Protein AF-A0A5C1DG08-F1 (afdb_monomer_lite)

Structure (mmCIF, N/CA/C/O backbone):
data_AF-A0A5C1DG08-F1
#
_entry.id   AF-A0A5C1DG08-F1
#
loop_
_atom_site.group_PDB
_atom_site.id
_atom_site.type_symbol
_atom_site.label_atom_id
_atom_site.label_alt_id
_atom_site.label_comp_id
_atom_site.label_asym_id
_atom_site.label_entity_id
_atom_site.label_seq_id
_atom_site.pdbx_PDB_ins_code
_atom_site.Cartn_x
_atom_site.Cartn_y
_atom_site.Cartn_z
_atom_site.occupancy
_atom_site.B_iso_or_equiv
_atom_site.auth_seq_id
_atom_site.auth_comp_id
_atom_site.auth_asym_id
_atom_site.auth_atom_id
_atom_site.pdbx_PDB_model_num
ATOM 1 N N . MET A 1 1 ? 5.350 -8.135 -3.550 1.00 86.81 1 MET A N 1
ATOM 2 C CA . MET A 1 1 ? 4.912 -6.729 -3.461 1.00 86.81 1 MET A CA 1
ATOM 3 C C . MET A 1 1 ? 5.700 -5.929 -2.439 1.00 86.81 1 MET A C 1
ATOM 5 O O . MET A 1 1 ? 5.476 -6.053 -1.233 1.00 86.81 1 MET A O 1
ATOM 9 N N . ARG A 1 2 ? 6.616 -5.088 -2.927 1.00 90.94 2 ARG A N 1
ATOM 10 C CA . ARG A 1 2 ? 7.354 -4.126 -2.094 1.00 90.94 2 ARG A CA 1
ATOM 11 C C . ARG A 1 2 ? 6.447 -3.003 -1.595 1.00 90.94 2 ARG A C 1
ATOM 13 O O . ARG A 1 2 ? 5.705 -2.393 -2.365 1.00 90.94 2 ARG A O 1
ATOM 20 N N . THR A 1 3 ? 6.571 -2.662 -0.314 1.00 92.56 3 THR A N 1
ATOM 21 C CA . THR A 1 3 ? 5.839 -1.542 0.301 1.00 92.56 3 THR A CA 1
ATOM 22 C C . THR A 1 3 ? 6.154 -0.221 -0.397 1.00 92.56 3 THR A C 1
ATOM 24 O O . THR A 1 3 ? 5.264 0.608 -0.581 1.00 92.56 3 THR A O 1
ATOM 27 N N . ALA A 1 4 ? 7.401 -0.038 -0.840 1.00 90.38 4 ALA A N 1
ATOM 28 C CA . ALA A 1 4 ? 7.831 1.154 -1.564 1.00 90.38 4 ALA A CA 1
ATOM 29 C C . ALA A 1 4 ? 7.039 1.375 -2.864 1.00 90.38 4 ALA A C 1
ATOM 31 O O . ALA A 1 4 ? 6.619 2.499 -3.127 1.00 90.38 4 ALA A O 1
ATOM 32 N N . ILE A 1 5 ? 6.759 0.314 -3.631 1.00 91.38 5 ILE A N 1
ATOM 33 C CA . ILE A 1 5 ? 5.971 0.397 -4.872 1.00 91.38 5 ILE A CA 1
ATOM 34 C C . ILE A 1 5 ? 4.547 0.853 -4.574 1.00 91.38 5 ILE A C 1
ATOM 36 O O . ILE A 1 5 ? 4.037 1.768 -5.220 1.00 91.38 5 ILE A O 1
ATOM 40 N N . VAL A 1 6 ? 3.932 0.285 -3.536 1.00 91.62 6 VAL A N 1
ATOM 41 C CA . VAL A 1 6 ? 2.586 0.680 -3.114 1.00 91.62 6 VAL A CA 1
ATOM 42 C C . VAL A 1 6 ? 2.563 2.142 -2.674 1.00 91.62 6 VAL A C 1
ATOM 44 O O . VAL A 1 6 ? 1.714 2.911 -3.113 1.00 91.62 6 VAL A O 1
ATOM 47 N N . VAL A 1 7 ? 3.517 2.570 -1.849 1.00 91.44 7 VAL A N 1
ATOM 48 C CA . VAL A 1 7 ? 3.604 3.968 -1.404 1.00 91.44 7 VAL A CA 1
ATOM 49 C C . VAL A 1 7 ? 3.803 4.925 -2.582 1.00 91.44 7 VAL A C 1
ATOM 51 O O . VAL A 1 7 ? 3.154 5.971 -2.614 1.00 91.44 7 VAL A O 1
ATOM 54 N N . SER A 1 8 ? 4.640 4.560 -3.553 1.00 90.75 8 SER A N 1
ATOM 55 C CA . SER A 1 8 ? 4.861 5.344 -4.770 1.00 90.75 8 SER A CA 1
ATOM 56 C C . SER A 1 8 ? 3.598 5.449 -5.627 1.00 90.75 8 SER A C 1
ATOM 58 O O . SER A 1 8 ? 3.257 6.550 -6.054 1.00 90.75 8 SER A O 1
ATOM 60 N N . TYR A 1 9 ? 2.854 4.353 -5.814 1.00 91.00 9 TYR A N 1
ATOM 61 C CA . TYR A 1 9 ? 1.607 4.335 -6.590 1.00 91.00 9 TYR A CA 1
ATOM 62 C C . TYR A 1 9 ? 0.519 5.232 -5.984 1.00 91.00 9 TYR A C 1
ATOM 64 O O . TYR A 1 9 ? -0.110 6.021 -6.682 1.00 91.00 9 TYR A O 1
ATOM 72 N N . PHE A 1 10 ? 0.324 5.176 -4.661 1.00 89.69 10 PHE A N 1
ATOM 73 C CA . PHE A 1 10 ? -0.666 6.013 -3.961 1.00 89.69 10 PHE A CA 1
ATOM 74 C C . PHE A 1 10 ? -0.225 7.483 -3.777 1.00 89.69 10 PHE A C 1
ATOM 76 O O . PHE A 1 10 ? -0.957 8.298 -3.190 1.00 89.69 10 PHE A O 1
ATOM 83 N N . GLY A 1 11 ? 0.954 7.826 -4.298 1.00 87.31 11 GLY A N 1
ATOM 84 C CA . GLY A 1 11 ? 1.570 9.142 -4.264 1.00 87.31 11 GLY A CA 1
ATOM 85 C C . GLY A 1 11 ? 2.510 9.308 -3.064 1.00 87.31 11 GLY A C 1
ATOM 86 O O . GLY A 1 11 ? 2.055 9.183 -1.921 1.00 87.31 11 GLY A O 1
ATOM 87 N N . PRO A 1 12 ? 3.795 9.647 -3.279 1.00 76.62 12 PRO A N 1
ATOM 88 C CA . PRO A 1 12 ? 4.730 9.912 -2.192 1.00 76.62 12 PRO A CA 1
ATOM 89 C C . PRO A 1 12 ? 4.326 11.189 -1.440 1.00 76.62 12 PRO A C 1
ATOM 91 O O . PRO A 1 12 ? 4.041 12.221 -2.043 1.00 76.62 12 PRO A O 1
ATOM 94 N N . GLY A 1 13 ? 4.278 11.133 -0.106 1.00 79.50 13 GLY A N 1
ATOM 95 C CA . GLY A 1 13 ? 4.001 12.304 0.732 1.00 79.50 13 GLY A CA 1
ATOM 96 C C . GLY A 1 13 ? 3.220 12.009 2.013 1.00 79.50 13 GLY A C 1
ATOM 97 O O . GLY A 1 13 ? 2.845 10.868 2.304 1.00 79.50 13 GLY A O 1
ATOM 98 N N . ARG A 1 14 ? 2.954 13.067 2.797 1.00 73.44 14 ARG A N 1
ATOM 99 C CA . ARG A 1 14 ? 2.092 12.994 3.989 1.00 73.44 14 ARG A CA 1
ATOM 100 C C . ARG A 1 14 ? 0.683 12.584 3.559 1.00 73.44 14 ARG A C 1
ATOM 102 O O . ARG A 1 14 ? -0.043 13.365 2.957 1.00 73.44 14 ARG A O 1
ATOM 109 N N . GLY A 1 15 ? 0.308 11.348 3.876 1.00 83.81 15 GLY A N 1
ATOM 110 C CA . GLY A 1 15 ? -1.024 10.807 3.598 1.00 83.81 15 GLY A CA 1
ATOM 111 C C . GLY A 1 15 ? -1.046 9.574 2.698 1.00 83.81 15 GLY A C 1
ATOM 112 O O . GLY A 1 15 ? -2.101 8.956 2.594 1.00 83.81 15 GLY A O 1
ATOM 113 N N . SER A 1 16 ? 0.084 9.148 2.125 1.00 90.44 16 SER A N 1
ATOM 114 C CA . SER A 1 16 ? 0.176 7.903 1.340 1.00 90.44 16 SER A CA 1
ATOM 115 C C . SER A 1 16 ? -0.348 6.697 2.127 1.00 90.44 16 SER A C 1
ATOM 117 O O . SER A 1 16 ? -1.289 6.026 1.706 1.00 90.44 16 SER A O 1
ATOM 119 N N . LYS A 1 17 ? 0.152 6.509 3.355 1.00 91.00 17 LYS A N 1
ATOM 120 C CA . LYS A 1 17 ? -0.304 5.461 4.282 1.00 91.00 17 LYS A CA 1
ATOM 121 C C . LYS A 1 17 ? -1.803 5.547 4.585 1.00 91.00 17 LYS A C 1
ATOM 123 O O . LYS A 1 17 ? -2.459 4.518 4.684 1.00 91.00 17 LYS A O 1
ATOM 128 N N . ALA A 1 18 ? -2.356 6.756 4.699 1.00 93.06 18 ALA A N 1
ATOM 129 C CA . ALA A 1 18 ? -3.783 6.957 4.961 1.00 93.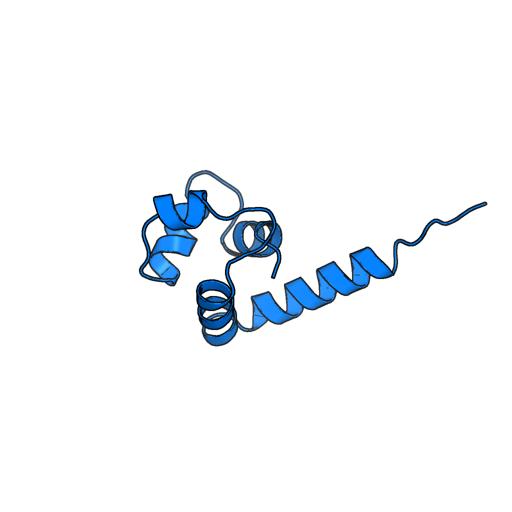06 18 ALA A CA 1
ATOM 130 C C . ALA A 1 18 ? -4.652 6.613 3.737 1.00 93.06 18 ALA A C 1
ATOM 132 O O . ALA A 1 18 ? -5.719 6.023 3.886 1.00 93.06 18 ALA A O 1
ATOM 133 N N . ARG A 1 19 ? -4.189 6.927 2.519 1.00 92.81 19 ARG A N 1
ATOM 134 C CA . ARG A 1 19 ? -4.863 6.546 1.265 1.00 92.81 19 ARG A CA 1
ATOM 135 C C . ARG A 1 19 ? -4.859 5.035 1.058 1.00 92.81 19 ARG A C 1
ATOM 137 O O . ARG A 1 19 ? -5.895 4.466 0.715 1.00 92.81 19 ARG A O 1
ATOM 144 N N . ILE A 1 20 ? -3.724 4.392 1.326 1.00 92.94 20 ILE A N 1
ATOM 145 C CA . ILE A 1 20 ? -3.589 2.932 1.288 1.00 92.94 20 ILE A CA 1
ATOM 146 C C . ILE A 1 20 ? -4.541 2.299 2.306 1.00 92.94 20 ILE A C 1
ATOM 148 O O . ILE A 1 20 ? -5.342 1.438 1.952 1.00 92.94 20 ILE A O 1
ATOM 152 N N . ALA A 1 21 ? -4.522 2.786 3.550 1.00 93.69 21 ALA A N 1
ATOM 153 C CA . ALA A 1 21 ? -5.390 2.311 4.621 1.00 93.69 21 ALA A CA 1
ATOM 154 C C . ALA A 1 21 ? -6.876 2.426 4.249 1.00 93.69 21 ALA A C 1
ATOM 156 O O . ALA A 1 21 ? -7.619 1.454 4.359 1.00 93.69 21 ALA A O 1
ATOM 157 N N . ARG A 1 22 ? -7.291 3.577 3.702 1.00 93.06 22 ARG A N 1
ATOM 158 C CA . ARG A 1 22 ? -8.657 3.807 3.209 1.00 93.06 22 ARG A CA 1
ATOM 159 C C . ARG A 1 22 ? -9.036 2.865 2.065 1.00 93.06 22 ARG A C 1
ATOM 161 O O . ARG A 1 22 ? -10.177 2.421 2.001 1.00 93.06 22 ARG A O 1
ATOM 168 N N . SER A 1 23 ? -8.091 2.548 1.184 1.00 90.88 23 SER A N 1
ATOM 169 C CA . SER A 1 23 ? -8.315 1.645 0.046 1.00 90.88 23 SER A CA 1
ATOM 170 C C . SER A 1 23 ? -8.421 0.180 0.465 1.00 90.88 23 SER A C 1
ATOM 172 O O . SER A 1 23 ? -9.110 -0.596 -0.194 1.00 90.88 23 SER A O 1
ATOM 174 N N . LEU A 1 24 ? -7.774 -0.190 1.568 1.00 90.94 24 LEU A N 1
ATOM 175 C CA . LEU A 1 24 ? -7.810 -1.533 2.143 1.00 90.94 24 LEU A CA 1
ATOM 176 C C . LEU A 1 24 ? -8.852 -1.704 3.255 1.00 90.94 24 LEU A C 1
ATOM 178 O O . LEU A 1 24 ? -9.093 -2.820 3.697 1.00 90.94 24 LEU A O 1
ATOM 182 N N . GLY A 1 25 ? -9.472 -0.618 3.720 1.00 92.38 25 GLY A N 1
ATOM 183 C CA . GLY A 1 25 ? -10.384 -0.662 4.866 1.00 92.38 25 GLY A CA 1
ATOM 184 C C . GLY A 1 25 ? -9.683 -1.021 6.183 1.00 92.38 25 GLY A C 1
ATOM 185 O O . GLY A 1 25 ? -10.319 -1.544 7.092 1.00 92.38 25 GLY A O 1
ATOM 186 N N . VAL A 1 26 ? -8.378 -0.756 6.290 1.00 91.94 26 VAL A N 1
ATOM 187 C CA . VAL A 1 26 ? -7.569 -1.007 7.494 1.00 91.94 26 VAL A CA 1
ATOM 188 C C . VAL A 1 26 ? -7.171 0.309 8.160 1.00 91.94 26 VAL A C 1
ATOM 190 O O . VAL A 1 26 ? -7.404 1.393 7.629 1.00 91.94 26 VAL A O 1
ATOM 193 N N . SER A 1 27 ? -6.544 0.242 9.335 1.00 93.38 27 SER A N 1
ATOM 194 C CA . SER A 1 27 ? -6.041 1.437 10.015 1.00 93.38 27 SER A CA 1
ATOM 195 C C . SER A 1 27 ? -4.723 1.932 9.409 1.00 93.38 27 SER A C 1
ATOM 197 O O . SER A 1 27 ? -3.870 1.151 8.985 1.00 93.38 27 SER A O 1
ATOM 199 N N . THR A 1 28 ? -4.496 3.248 9.439 1.00 92.75 28 THR A N 1
ATOM 200 C CA . THR A 1 28 ? -3.208 3.847 9.038 1.00 92.75 28 THR A CA 1
ATOM 201 C C . THR A 1 28 ? -2.042 3.285 9.855 1.00 92.75 28 THR A C 1
ATOM 203 O O . THR A 1 28 ? -0.940 3.136 9.334 1.00 92.75 28 THR A O 1
ATOM 206 N N . ALA A 1 29 ? -2.287 2.924 11.119 1.00 92.44 29 ALA A N 1
ATOM 207 C CA . ALA A 1 29 ? -1.306 2.271 11.980 1.00 92.44 29 ALA A CA 1
ATOM 208 C C . ALA A 1 29 ? -0.922 0.870 11.474 1.00 92.44 29 ALA A C 1
ATOM 210 O O . ALA A 1 29 ? 0.245 0.500 11.561 1.00 92.44 29 ALA A O 1
ATOM 211 N N . ALA A 1 30 ? -1.865 0.107 10.908 1.00 91.94 30 ALA A N 1
ATOM 212 C CA . ALA A 1 30 ? -1.568 -1.188 10.295 1.00 91.94 30 ALA A CA 1
ATOM 213 C C . ALA A 1 30 ? -0.645 -1.028 9.080 1.00 91.94 30 ALA A C 1
ATOM 215 O O . ALA A 1 30 ? 0.362 -1.721 8.988 1.00 91.94 30 ALA A O 1
ATOM 216 N N . VAL A 1 31 ? -0.923 -0.051 8.209 1.00 92.25 31 VAL A N 1
ATOM 217 C CA . VAL A 1 31 ? -0.052 0.276 7.064 1.00 92.25 31 VAL A CA 1
ATOM 218 C C . VAL A 1 31 ? 1.308 0.801 7.529 1.00 92.25 31 VAL A C 1
ATOM 220 O O . VAL A 1 31 ? 2.335 0.531 6.917 1.00 92.25 31 VAL A O 1
ATOM 223 N N . ALA A 1 32 ? 1.352 1.541 8.639 1.00 91.06 32 ALA A N 1
ATOM 224 C CA . ALA A 1 32 ? 2.604 2.034 9.202 1.00 91.06 32 ALA A CA 1
ATOM 225 C C . ALA A 1 32 ? 3.503 0.925 9.766 1.00 91.06 32 ALA A C 1
ATOM 227 O O . ALA A 1 32 ? 4.707 1.151 9.849 1.00 91.06 32 ALA A O 1
ATOM 228 N N . LYS A 1 33 ? 2.932 -0.232 10.123 1.00 93.19 33 LYS A N 1
ATOM 229 C CA . LYS A 1 33 ? 3.657 -1.426 10.578 1.00 93.19 33 LYS A CA 1
ATOM 230 C C . LYS A 1 33 ? 4.186 -2.291 9.435 1.00 93.19 33 LYS A C 1
ATOM 232 O O . LYS A 1 33 ? 4.880 -3.266 9.707 1.00 93.19 33 LYS A O 1
ATOM 237 N N . TRP A 1 34 ? 3.847 -1.987 8.183 1.00 92.44 34 TRP A N 1
ATOM 238 C CA . TRP A 1 34 ? 4.414 -2.717 7.055 1.00 92.44 34 TRP A CA 1
ATOM 239 C C . TRP A 1 34 ? 5.924 -2.495 6.999 1.00 92.44 34 TRP A C 1
ATOM 241 O O . TRP A 1 34 ? 6.398 -1.368 7.148 1.00 92.44 34 TRP A O 1
ATOM 251 N N . GLY A 1 35 ? 6.659 -3.588 6.807 1.00 90.44 35 GLY A N 1
ATOM 252 C CA . GLY A 1 35 ? 8.101 -3.560 6.606 1.00 90.44 35 GLY A CA 1
ATOM 253 C C . GLY A 1 35 ? 8.443 -3.291 5.144 1.00 90.44 35 GLY A C 1
ATOM 254 O O . GLY A 1 35 ? 7.747 -2.557 4.437 1.00 90.44 35 GLY A O 1
ATOM 255 N N . GLU A 1 36 ? 9.507 -3.930 4.672 1.00 90.81 36 GLU A N 1
ATOM 256 C CA . GLU A 1 36 ? 9.943 -3.833 3.277 1.00 90.81 36 GLU A CA 1
ATOM 257 C C . GLU A 1 36 ? 8.902 -4.395 2.293 1.00 90.81 36 GLU A C 1
ATOM 259 O O . GLU A 1 36 ? 8.717 -3.872 1.190 1.00 90.81 36 GLU A O 1
ATOM 264 N N . THR A 1 37 ? 8.156 -5.411 2.727 1.00 93.00 37 THR A N 1
ATOM 265 C CA . THR A 1 37 ? 7.105 -6.072 1.953 1.00 93.00 37 THR A CA 1
ATOM 266 C C . THR A 1 37 ? 5.725 -5.871 2.572 1.00 93.00 37 THR A C 1
ATOM 268 O O . THR A 1 37 ? 5.558 -5.730 3.789 1.00 93.00 37 THR A O 1
ATOM 271 N N . VAL A 1 38 ? 4.714 -5.856 1.703 1.00 92.88 38 VAL A N 1
ATOM 272 C CA . VAL A 1 38 ? 3.310 -5.809 2.112 1.00 92.88 38 VAL A CA 1
ATOM 273 C C . VAL A 1 38 ? 2.869 -7.211 2.549 1.00 92.88 38 VAL A C 1
ATOM 275 O O . VAL A 1 38 ? 3.137 -8.162 1.816 1.00 92.88 38 VAL A O 1
ATOM 278 N N . PRO A 1 39 ? 2.163 -7.365 3.686 1.00 93.62 39 PRO A N 1
ATOM 279 C CA . PRO A 1 39 ? 1.640 -8.661 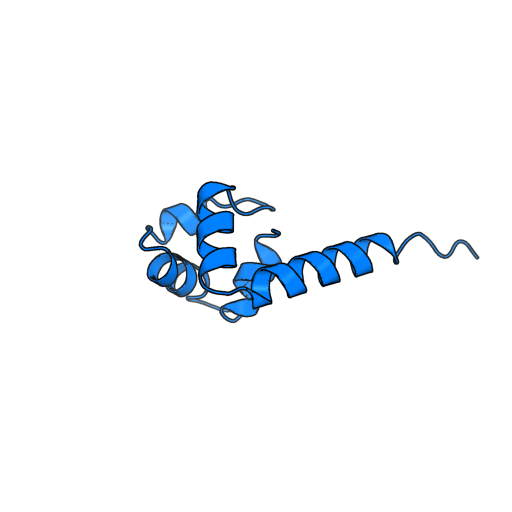4.121 1.00 93.62 39 PRO A CA 1
ATOM 280 C C . PRO A 1 39 ? 0.723 -9.296 3.070 1.00 93.62 39 PRO A C 1
ATOM 282 O O . PRO A 1 39 ? -0.103 -8.589 2.485 1.00 93.62 39 PRO A O 1
ATOM 285 N N . ASP A 1 40 ? 0.789 -10.619 2.894 1.00 91.12 40 ASP A N 1
ATOM 286 C CA . ASP A 1 40 ? 0.106 -11.341 1.805 1.00 91.12 40 ASP A CA 1
ATOM 287 C C . ASP A 1 40 ? -1.390 -11.024 1.701 1.00 91.12 40 ASP A C 1
ATOM 289 O O . ASP A 1 40 ? -1.903 -10.752 0.617 1.00 91.12 40 ASP A O 1
ATOM 293 N N . GLY A 1 41 ? -2.097 -10.960 2.835 1.00 92.44 41 GLY A N 1
ATOM 294 C CA . GLY A 1 41 ? -3.524 -10.624 2.849 1.00 92.44 41 GLY A CA 1
ATOM 295 C C . GLY A 1 41 ? -3.827 -9.215 2.322 1.00 92.44 41 GLY A C 1
ATOM 296 O O . GLY A 1 41 ? -4.806 -9.016 1.605 1.00 92.44 41 GLY A O 1
ATOM 297 N N . SER A 1 42 ? -2.973 -8.233 2.632 1.00 93.12 42 SER A N 1
ATOM 298 C CA . SER A 1 42 ? -3.098 -6.868 2.099 1.00 93.12 42 SER A CA 1
ATOM 299 C C . SER A 1 42 ? -2.655 -6.798 0.639 1.00 93.12 42 SER A C 1
ATOM 301 O O . SER A 1 42 ? -3.313 -6.142 -0.164 1.00 93.12 42 SER A O 1
ATOM 303 N N . ALA A 1 43 ? -1.586 -7.510 0.275 1.00 92.25 43 ALA A N 1
ATOM 304 C C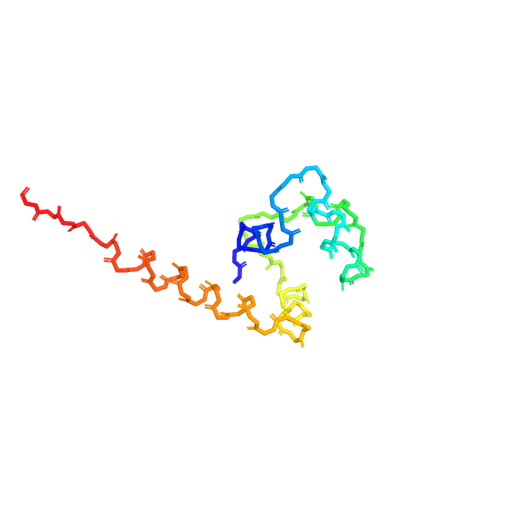A . ALA A 1 43 ? -1.100 -7.586 -1.096 1.00 92.25 43 ALA A CA 1
ATOM 305 C C . ALA A 1 43 ? -2.162 -8.180 -2.032 1.00 92.25 43 ALA A C 1
ATOM 307 O O . ALA A 1 43 ? -2.441 -7.603 -3.078 1.00 92.25 43 ALA A O 1
ATOM 308 N N . TYR A 1 44 ? -2.837 -9.259 -1.627 1.00 91.81 44 TYR A N 1
ATOM 309 C CA . TYR A 1 44 ? -3.915 -9.867 -2.408 1.00 91.81 44 TYR A CA 1
ATOM 310 C C . TYR A 1 44 ? -5.065 -8.885 -2.673 1.00 91.81 44 TYR A C 1
ATOM 312 O O . TYR A 1 44 ? -5.554 -8.767 -3.798 1.00 91.81 44 TYR A O 1
ATOM 320 N N . GLN A 1 45 ? -5.475 -8.129 -1.650 1.00 93.12 45 GLN A N 1
ATOM 321 C CA . GLN A 1 45 ? -6.505 -7.102 -1.807 1.00 93.12 45 GLN A CA 1
ATOM 322 C C . GLN A 1 45 ? -6.051 -5.958 -2.720 1.00 93.12 45 GLN A C 1
ATOM 324 O O . GLN A 1 45 ? -6.846 -5.488 -3.536 1.00 93.12 45 GLN A O 1
ATOM 329 N N . LEU A 1 46 ? -4.788 -5.531 -2.614 1.00 92.31 46 LEU A N 1
ATOM 330 C CA . LEU A 1 46 ? -4.214 -4.510 -3.489 1.00 92.31 46 LEU A CA 1
ATOM 331 C C . LEU A 1 46 ? -4.173 -4.977 -4.941 1.00 92.31 46 LEU A C 1
ATOM 333 O O . LEU A 1 46 ? -4.678 -4.261 -5.792 1.00 92.31 46 LEU A O 1
ATOM 337 N N . ILE A 1 47 ? -3.656 -6.173 -5.224 1.00 91.56 47 ILE A N 1
ATOM 338 C CA . ILE A 1 47 ? -3.559 -6.719 -6.588 1.00 91.56 47 ILE A CA 1
ATOM 339 C C . ILE A 1 4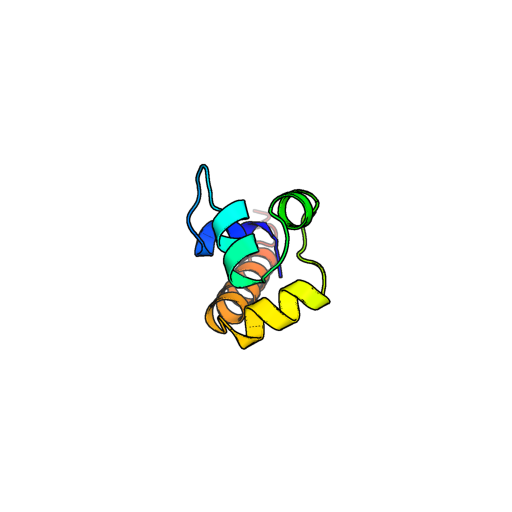7 ? -4.948 -6.860 -7.213 1.00 91.56 47 ILE A C 1
ATOM 341 O O . ILE A 1 47 ? -5.166 -6.469 -8.358 1.00 91.56 47 ILE A O 1
ATOM 345 N N . ARG A 1 48 ? -5.921 -7.368 -6.448 1.00 92.25 48 ARG A N 1
ATOM 346 C CA . ARG A 1 48 ? -7.293 -7.554 -6.932 1.00 92.25 48 ARG A CA 1
ATOM 347 C C . ARG A 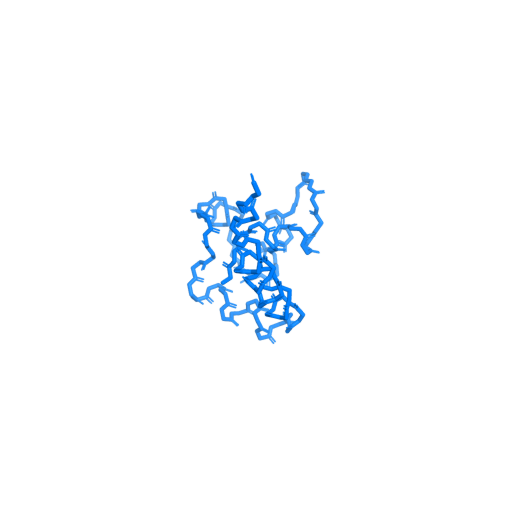1 48 ? -7.994 -6.227 -7.246 1.00 92.25 48 ARG A C 1
ATOM 349 O O . ARG A 1 48 ? -8.8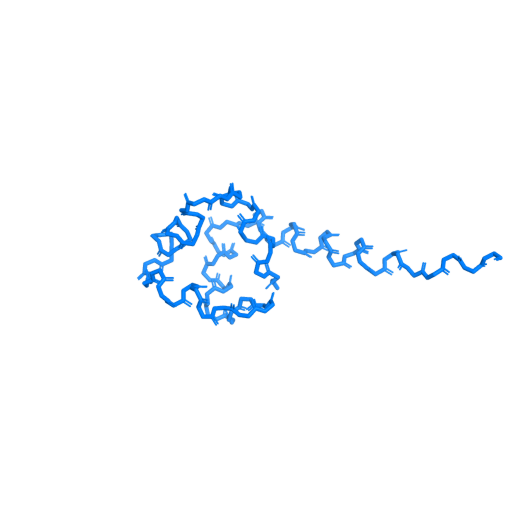55 -6.191 -8.120 1.00 92.25 48 ARG A O 1
ATOM 356 N N . ARG A 1 49 ? -7.664 -5.154 -6.522 1.00 91.00 49 ARG A N 1
ATOM 357 C CA . ARG A 1 49 ? -8.285 -3.828 -6.680 1.00 91.00 49 ARG A CA 1
ATOM 358 C C . ARG A 1 49 ? -7.511 -2.911 -7.635 1.00 91.00 49 ARG A C 1
ATOM 360 O O . ARG A 1 49 ? -8.120 -2.062 -8.274 1.00 91.00 49 ARG A O 1
ATOM 367 N N . PHE A 1 50 ? -6.199 -3.103 -7.733 1.00 92.06 50 PHE A N 1
ATOM 368 C CA . PHE A 1 50 ? -5.243 -2.310 -8.502 1.00 92.06 50 PHE A CA 1
ATOM 369 C C . PHE A 1 50 ? -4.257 -3.261 -9.208 1.00 92.06 50 PHE A C 1
ATOM 371 O O . PHE A 1 50 ? -3.122 -3.428 -8.757 1.00 92.06 50 PHE A O 1
ATOM 378 N N . PRO A 1 51 ? -4.656 -3.904 -10.319 1.00 89.94 51 PRO A N 1
ATOM 379 C CA . PRO A 1 51 ? -3.797 -4.858 -11.028 1.00 89.94 51 PRO A CA 1
ATOM 380 C C . PRO A 1 51 ? -2.512 -4.219 -11.585 1.00 89.94 51 PRO A C 1
ATOM 382 O O . PRO A 1 51 ? -1.531 -4.911 -11.841 1.00 89.94 51 PRO A O 1
ATOM 385 N N . GLU A 1 52 ? -2.477 -2.894 -11.734 1.00 90.06 52 GLU A N 1
ATOM 386 C CA . GLU A 1 52 ? -1.271 -2.152 -12.116 1.00 90.06 52 GLU A CA 1
ATOM 387 C C . GLU A 1 52 ? -0.148 -2.272 -11.078 1.00 90.06 52 GLU A C 1
ATOM 389 O O . GLU A 1 52 ? 1.018 -2.335 -11.459 1.00 90.06 52 GLU A O 1
ATOM 394 N N . LEU A 1 53 ? -0.480 -2.386 -9.784 1.00 90.19 53 LEU A N 1
ATOM 395 C CA . LEU A 1 53 ? 0.521 -2.594 -8.732 1.00 90.19 53 LEU A CA 1
ATOM 396 C C . LEU A 1 53 ? 1.280 -3.911 -8.914 1.00 90.19 53 LEU A C 1
ATOM 398 O O . LEU A 1 53 ? 2.474 -3.959 -8.635 1.00 90.19 53 LEU A O 1
ATOM 402 N N . ASP A 1 54 ? 0.609 -4.965 -9.386 1.00 89.50 54 ASP A N 1
ATOM 403 C CA . ASP A 1 54 ? 1.247 -6.255 -9.683 1.00 89.50 54 ASP A CA 1
ATOM 404 C C . ASP A 1 54 ? 2.220 -6.143 -10.862 1.00 89.50 54 ASP A C 1
ATOM 406 O O . ASP A 1 54 ? 3.323 -6.685 -10.810 1.00 89.50 54 ASP A O 1
ATOM 410 N N . ARG A 1 55 ? 1.849 -5.387 -11.906 1.00 89.81 55 ARG A N 1
ATOM 411 C CA . ARG A 1 55 ? 2.743 -5.125 -13.045 1.00 89.81 55 ARG A CA 1
ATOM 412 C C . ARG A 1 55 ? 3.974 -4.338 -12.601 1.00 89.81 55 ARG A C 1
ATOM 414 O O . ARG A 1 55 ? 5.084 -4.780 -12.869 1.00 89.81 55 ARG A O 1
ATOM 421 N N . MET A 1 56 ? 3.782 -3.260 -11.839 1.00 89.81 56 MET A N 1
ATOM 422 C CA . MET A 1 56 ? 4.885 -2.446 -11.323 1.00 89.81 56 MET A CA 1
ATOM 423 C C . MET A 1 56 ? 5.815 -3.233 -10.391 1.00 89.81 56 MET A C 1
ATOM 425 O O . MET A 1 56 ? 7.026 -3.056 -10.466 1.00 89.81 56 MET A O 1
ATOM 429 N N . ASP A 1 57 ? 5.282 -4.110 -9.533 1.00 87.94 57 ASP A N 1
ATOM 430 C CA . ASP A 1 57 ? 6.094 -4.978 -8.664 1.00 87.94 57 ASP A CA 1
ATOM 431 C C . ASP A 1 57 ? 6.934 -5.968 -9.482 1.00 87.94 57 ASP A C 1
ATOM 433 O O . ASP A 1 57 ? 8.116 -6.152 -9.204 1.00 87.94 57 ASP A O 1
ATOM 437 N N . LYS A 1 58 ? 6.355 -6.562 -10.534 1.00 87.38 58 LYS A N 1
ATOM 438 C CA . LYS A 1 58 ? 7.080 -7.447 -11.460 1.00 87.38 58 LYS A CA 1
ATOM 439 C C . LYS A 1 58 ? 8.157 -6.705 -12.247 1.00 87.38 58 LYS A C 1
ATOM 441 O O . LYS A 1 58 ? 9.244 -7.243 -12.436 1.00 87.38 58 LYS A O 1
ATOM 446 N N . GLU A 1 59 ? 7.876 -5.487 -12.698 1.00 88.31 59 GLU A N 1
ATOM 447 C CA . GLU A 1 59 ? 8.840 -4.644 -13.411 1.00 88.31 59 GLU A CA 1
ATOM 448 C C . GLU A 1 59 ? 9.983 -4.179 -12.502 1.00 88.31 59 GLU A C 1
ATOM 450 O O . GLU A 1 59 ? 11.141 -4.204 -12.918 1.00 88.31 59 GLU A O 1
ATOM 455 N N . ASP A 1 60 ? 9.681 -3.793 -11.260 1.00 84.94 60 ASP A N 1
ATOM 456 C CA . ASP A 1 60 ? 10.685 -3.447 -10.248 1.00 84.94 60 ASP A CA 1
ATOM 457 C C . ASP A 1 60 ? 11.569 -4.650 -9.915 1.00 84.94 60 ASP A C 1
ATOM 459 O O . ASP A 1 60 ? 12.794 -4.538 -9.906 1.00 84.94 60 ASP A O 1
ATOM 463 N N . TRP A 1 61 ? 10.961 -5.824 -9.737 1.00 81.31 61 TRP A N 1
ATOM 464 C CA . TRP A 1 61 ? 11.687 -7.071 -9.529 1.00 81.31 61 TRP A CA 1
ATOM 465 C C . TRP A 1 61 ? 12.598 -7.409 -10.715 1.00 81.31 61 TRP A C 1
ATOM 467 O O . TRP A 1 61 ? 13.780 -7.696 -10.525 1.00 81.31 61 TRP A O 1
ATOM 477 N N . ALA A 1 62 ? 12.082 -7.311 -11.945 1.00 82.31 62 ALA A N 1
ATOM 478 C CA . ALA A 1 62 ? 12.849 -7.560 -13.160 1.00 82.31 62 ALA A CA 1
ATOM 479 C C . ALA A 1 62 ? 14.027 -6.583 -13.295 1.00 82.31 62 ALA A C 1
ATOM 481 O O . ALA A 1 62 ? 15.159 -7.021 -13.494 1.00 82.31 62 ALA A O 1
ATOM 482 N N . LYS A 1 63 ? 13.806 -5.278 -13.092 1.00 76.56 63 LYS A N 1
ATOM 483 C CA . LYS A 1 63 ? 14.877 -4.267 -13.099 1.00 76.56 63 LYS A CA 1
ATOM 484 C C . LYS A 1 63 ? 15.913 -4.515 -12.009 1.00 76.56 63 LYS A C 1
ATOM 486 O O . LYS A 1 63 ? 17.106 -4.440 -12.281 1.00 76.56 63 LYS A O 1
ATOM 491 N N . SER A 1 64 ? 15.470 -4.857 -10.801 1.00 69.12 64 SER A N 1
ATOM 492 C CA . SER A 1 64 ? 16.365 -5.179 -9.690 1.00 69.12 64 SER A CA 1
ATOM 493 C C . SER A 1 64 ? 17.189 -6.444 -9.961 1.00 69.12 64 SER A C 1
ATOM 495 O O . SER A 1 64 ? 18.295 -6.547 -9.444 1.00 69.12 64 SER A O 1
ATOM 497 N N . SER A 1 65 ? 16.680 -7.382 -10.772 1.00 63.72 65 SER A N 1
ATOM 498 C CA . SER A 1 65 ? 17.404 -8.589 -11.199 1.00 63.72 65 SER A CA 1
ATOM 499 C C . SER A 1 65 ? 18.300 -8.387 -12.429 1.00 63.72 65 SER A C 1
ATOM 501 O O . SER A 1 65 ? 19.299 -9.086 -12.569 1.00 63.72 65 SER A O 1
ATOM 503 N N . SER A 1 66 ? 17.982 -7.426 -13.304 1.00 59.72 66 SER A N 1
ATOM 504 C CA . SER A 1 66 ? 18.808 -7.073 -14.469 1.00 59.72 66 SER A CA 1
ATOM 505 C C . SER A 1 66 ? 19.977 -6.150 -14.124 1.00 59.72 66 SER A C 1
ATOM 507 O O . SER A 1 66 ? 20.948 -6.115 -14.872 1.00 59.72 66 SER A O 1
ATOM 509 N N . SER A 1 67 ? 19.935 -5.460 -12.983 1.00 55.25 67 SER A N 1
ATOM 510 C CA . SER A 1 67 ? 21.079 -4.734 -12.418 1.00 55.25 67 SER A CA 1
ATOM 511 C C . SER A 1 67 ? 21.994 -5.667 -11.604 1.00 55.25 67 SER A C 1
ATOM 513 O O . SER A 1 67 ? 22.279 -5.412 -10.436 1.00 55.25 67 SER A O 1
ATOM 515 N N . GLY A 1 68 ? 22.427 -6.780 -12.204 1.00 46.97 68 GLY A N 1
ATOM 516 C CA . GLY A 1 68 ? 23.612 -7.522 -11.752 1.00 46.97 68 GLY A CA 1
ATOM 517 C C . GLY A 1 68 ? 24.887 -6.746 -12.122 1.00 46.97 68 GLY A C 1
ATOM 518 O O . GLY A 1 68 ? 24.833 -5.920 -13.032 1.00 46.97 68 GLY A O 1
ATOM 519 N N . PRO A 1 69 ? 26.018 -6.940 -11.419 1.00 48.84 69 PRO A N 1
ATOM 520 C CA . PRO A 1 69 ? 27.162 -6.040 -11.503 1.00 48.84 69 PRO A CA 1
ATOM 521 C C . PRO A 1 69 ? 27.764 -6.070 -12.909 1.00 48.84 69 PRO A C 1
ATOM 523 O O . PRO A 1 69 ? 28.265 -7.102 -13.351 1.00 48.84 69 PRO A O 1
ATOM 526 N N . SER A 1 70 ? 27.771 -4.924 -13.590 1.00 49.00 70 SER A N 1
ATOM 527 C CA . SER A 1 70 ? 28.764 -4.675 -14.630 1.00 49.00 70 SER A CA 1
ATOM 528 C C . SER A 1 70 ? 30.122 -4.604 -13.934 1.00 49.00 70 SER A C 1
ATOM 530 O O . SER A 1 70 ? 30.518 -3.560 -13.422 1.00 49.00 70 SER A O 1
ATOM 532 N N . THR A 1 71 ? 30.778 -5.754 -13.805 1.00 52.06 71 THR A N 1
ATOM 533 C CA . THR A 1 71 ? 32.213 -5.830 -13.549 1.00 52.06 71 THR A CA 1
ATOM 534 C C . THR A 1 71 ? 32.898 -5.519 -14.873 1.00 52.06 71 THR A C 1
ATOM 536 O O . THR A 1 71 ? 32.891 -6.357 -15.773 1.00 52.06 71 THR A O 1
ATOM 539 N N . GLU A 1 72 ? 33.422 -4.304 -14.993 1.00 46.81 72 GLU A N 1
ATOM 540 C CA . GLU A 1 72 ? 34.459 -3.945 -15.967 1.00 46.81 72 GLU A CA 1
ATOM 541 C C . GLU A 1 72 ? 35.771 -3.710 -15.214 1.00 46.81 72 GLU A C 1
ATOM 543 O O . GLU A 1 72 ? 35.710 -3.107 -14.113 1.00 46.81 72 GLU A O 1
#

pLDDT: mean 85.46, std 12.63, range [46.81, 93.69]

Foldseek 3Di:
DFLVLQLVVCPPDPCSLVSLCVQQVHDSVVSVPDDRDDPPVSVVSCCVVPVVSVVSVVVVVVVVVVPDDPPD

InterPro domains:
  IPR010982 Lambda repressor-like, DNA-binding domain superfamily [G3DSA:1.10.260.40] (1-51)
  IPR010982 Lambda repressor-like, DNA-binding domain superfamily [SSF47413] (12-50)

Radius of gyration: 13.57 Å; chains: 1; bounding box: 45×24×28 Å

Secondary structure (DSSP, 8-state):
-BHHHHHHHT-SSTTHHHHHHHHHTS-HHHHHT--SB--HHHHHHHHHH-HHHHHHHHHHHHHHHH------

Organism: NCBI:txid2605945

Sequence (72 aa):
MRTAIVVSYFGPGRGSKARIARSLGVSTAAVAKWGETVPDGSAYQLIRRFPELDRMDKEDWAKSSSSGPSTE